Protein AF-A0A7W6C2W9-F1 (afdb_monomer)

Radius of gyration: 16.61 Å; Cα contacts (8 Å, |Δi|>4): 18; chains: 1; bounding box: 37×28×38 Å

Foldseek 3Di:
DPPPPPDPPPPVLNVLCVVVVNPPPVSVVVVVVVVVVVLVVVQVVDVVVDCPPVVNDDDDPDPPDD

Mean predicted aligned error: 9.65 Å

Solvent-accessible surface area (backbone atoms only — not comparable to full-atom values): 4230 Å² total; per-residue (Å²): 134,78,84,75,82,81,56,88,63,74,52,65,63,60,52,47,24,56,77,40,78,65,35,60,64,63,36,51,54,52,52,50,52,52,49,54,51,51,51,50,53,49,51,54,50,50,63,74,63,36,78,73,69,57,75,72,65,72,94,70,96,62,81,91,81,129

Structure (mmCIF, N/CA/C/O backbone):
data_AF-A0A7W6C2W9-F1
#
_entry.id   AF-A0A7W6C2W9-F1
#
loop_
_atom_site.group_PDB
_atom_site.id
_atom_site.type_symbol
_atom_site.label_atom_id
_atom_site.label_alt_id
_atom_site.label_comp_id
_atom_site.label_asym_id
_atom_site.label_entity_id
_atom_site.label_seq_id
_atom_site.pdbx_PDB_ins_code
_atom_site.Cartn_x
_atom_site.Cartn_y
_atom_site.Cartn_z
_atom_site.occupancy
_atom_site.B_iso_or_equiv
_atom_site.auth_seq_id
_atom_site.auth_comp_id
_atom_site.auth_asym_id
_atom_site.aut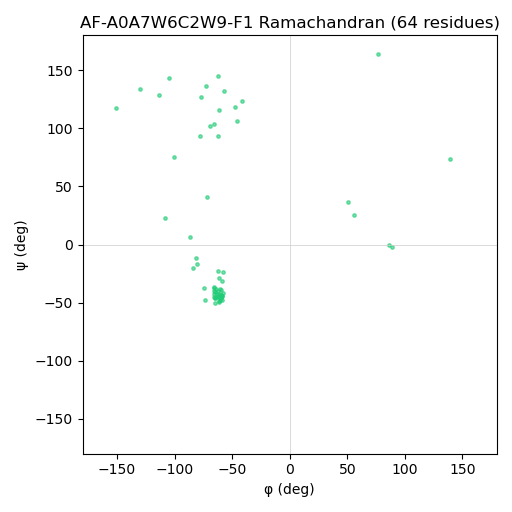h_atom_id
_atom_site.pdbx_PDB_model_num
ATOM 1 N N . MET A 1 1 ? -11.390 -5.534 -22.961 1.00 39.53 1 MET A N 1
ATOM 2 C CA . MET A 1 1 ? -11.883 -5.946 -21.633 1.00 39.53 1 MET A CA 1
ATOM 3 C C . MET A 1 1 ? -11.140 -5.105 -20.606 1.00 39.53 1 MET A C 1
ATOM 5 O O . MET A 1 1 ? -9.960 -5.340 -20.387 1.00 39.53 1 MET A O 1
ATOM 9 N N . ARG A 1 2 ? -11.757 -4.024 -20.116 1.00 49.31 2 ARG A N 1
ATOM 10 C CA . ARG A 1 2 ? -11.209 -3.231 -19.004 1.00 49.31 2 ARG A CA 1
ATOM 11 C C . ARG A 1 2 ? -11.508 -4.051 -17.745 1.00 49.31 2 ARG A C 1
ATOM 13 O O . ARG A 1 2 ? -12.657 -4.466 -17.633 1.00 49.31 2 ARG A O 1
ATOM 20 N N . PRO A 1 3 ? -10.537 -4.373 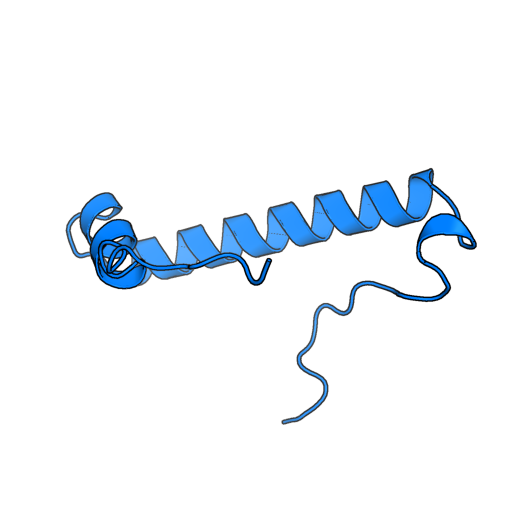-16.878 1.00 47.97 3 PRO A N 1
ATOM 21 C CA . PRO A 1 3 ? -10.849 -5.125 -15.674 1.00 47.97 3 PRO A CA 1
ATOM 22 C C . PRO A 1 3 ? -11.818 -4.282 -14.844 1.00 47.97 3 PRO A C 1
ATOM 24 O O . PRO A 1 3 ? -11.511 -3.151 -14.463 1.00 47.97 3 PRO A O 1
ATOM 27 N N . GLU A 1 4 ? -13.027 -4.803 -14.674 1.00 52.62 4 GLU A N 1
ATOM 28 C CA . GLU A 1 4 ? -14.031 -4.254 -13.780 1.00 52.62 4 GLU A CA 1
ATOM 29 C C . GLU A 1 4 ? -13.520 -4.495 -12.361 1.00 52.62 4 GLU A C 1
ATOM 31 O O . GLU A 1 4 ? -13.596 -5.602 -11.834 1.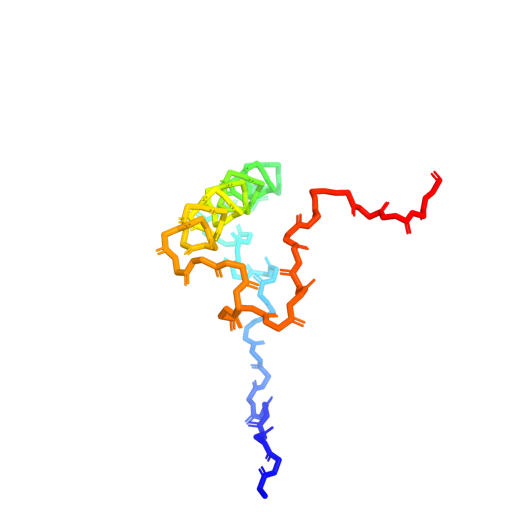00 52.62 4 GLU A O 1
ATOM 36 N N . PHE A 1 5 ? -12.970 -3.455 -11.732 1.00 54.53 5 PHE A N 1
ATOM 37 C CA . PHE A 1 5 ? -12.719 -3.420 -10.286 1.00 54.53 5 PHE A CA 1
ATOM 38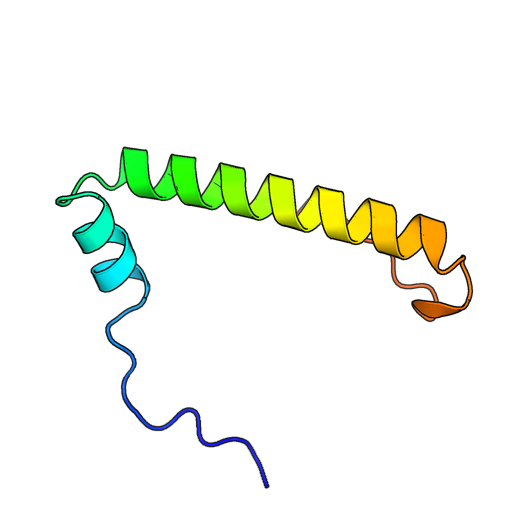 C C . PHE A 1 5 ? -14.052 -3.279 -9.523 1.00 54.53 5 PHE A C 1
ATOM 40 O O . PHE A 1 5 ? -14.177 -2.494 -8.588 1.00 54.53 5 PHE A O 1
ATOM 47 N N . GLU A 1 6 ? -15.088 -3.985 -9.977 1.00 59.59 6 GLU A N 1
ATOM 48 C CA . GLU A 1 6 ? -16.467 -3.832 -9.535 1.00 59.59 6 GLU A CA 1
ATOM 49 C C . GLU A 1 6 ? -16.820 -4.930 -8.537 1.00 59.59 6 GLU A C 1
ATOM 51 O O . GLU A 1 6 ? -17.510 -5.915 -8.786 1.00 59.59 6 GLU A O 1
ATOM 56 N N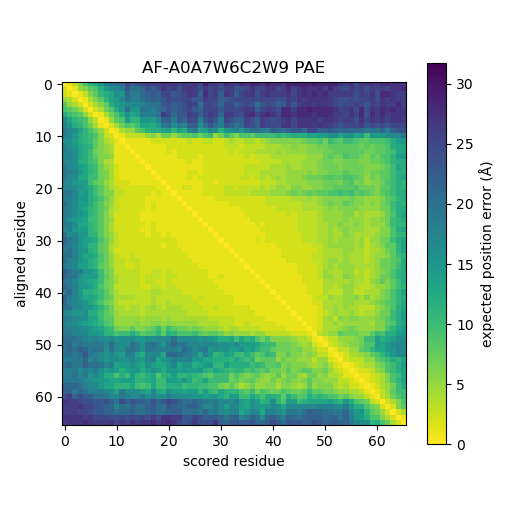 . LYS A 1 7 ? -16.289 -4.729 -7.344 1.00 50.69 7 LYS A N 1
ATOM 57 C CA . LYS A 1 7 ? -16.915 -5.096 -6.083 1.00 50.69 7 LYS A CA 1
ATOM 58 C C . LYS A 1 7 ? -16.343 -4.064 -5.145 1.00 50.69 7 LYS A C 1
ATOM 60 O O . LYS A 1 7 ? -15.121 -4.020 -5.070 1.00 50.69 7 LYS A O 1
ATOM 65 N N . ALA A 1 8 ? -17.174 -3.205 -4.546 1.00 55.69 8 ALA A N 1
ATOM 66 C CA . ALA A 1 8 ? -16.696 -2.230 -3.569 1.00 55.69 8 ALA A CA 1
ATOM 67 C C . ALA A 1 8 ? -15.763 -2.994 -2.624 1.00 55.69 8 ALA A C 1
ATOM 69 O O . ALA A 1 8 ? -16.246 -3.891 -1.918 1.00 55.69 8 ALA A O 1
ATOM 70 N N . PRO A 1 9 ? -14.437 -2.792 -2.737 1.00 55.94 9 PRO A N 1
ATOM 71 C CA . PRO A 1 9 ? -13.533 -3.534 -1.898 1.00 55.94 9 PRO A CA 1
ATOM 72 C C . PRO A 1 9 ? -13.911 -3.082 -0.494 1.00 55.94 9 PRO A C 1
ATOM 74 O O . PRO A 1 9 ? -14.309 -1.929 -0.307 1.00 55.94 9 PRO A O 1
ATOM 77 N N . VAL A 1 10 ? -13.845 -3.978 0.489 1.00 60.88 10 VAL A N 1
ATOM 78 C CA . VAL A 1 10 ? -13.672 -3.501 1.865 1.00 60.88 10 VAL A CA 1
ATOM 79 C C . VAL A 1 10 ? -12.651 -2.377 1.765 1.00 60.88 10 VAL A C 1
ATOM 81 O O . VAL A 1 10 ? -11.623 -2.601 1.115 1.00 60.88 10 VAL A O 1
ATOM 84 N N . ASP A 1 11 ? -13.000 -1.171 2.231 1.00 86.44 11 ASP A N 1
ATOM 85 C CA . ASP A 1 11 ? -12.086 -0.040 2.132 1.00 86.44 11 ASP A CA 1
ATOM 86 C C . ASP A 1 11 ? -10.744 -0.557 2.641 1.00 86.44 11 ASP A C 1
ATOM 88 O O . ASP A 1 11 ? -10.653 -1.107 3.739 1.00 86.44 11 ASP A O 1
ATOM 92 N N . VAL A 1 12 ? -9.740 -0.547 1.766 1.00 87.25 12 VAL A N 1
ATOM 93 C CA . VAL A 1 12 ? -8.463 -1.198 2.052 1.00 87.25 12 VAL A CA 1
ATOM 94 C C . VAL A 1 12 ? -7.872 -0.577 3.315 1.00 87.25 12 VAL A C 1
ATOM 96 O O . VAL A 1 12 ? -7.258 -1.287 4.106 1.00 87.25 12 VAL A O 1
ATOM 99 N N . ALA A 1 13 ? -8.147 0.710 3.557 1.00 89.50 13 ALA A N 1
ATOM 100 C CA . ALA A 1 13 ? -7.800 1.376 4.798 1.00 89.50 13 ALA A CA 1
ATOM 101 C C . ALA A 1 13 ? -8.553 0.788 6.002 1.00 89.50 13 ALA A C 1
ATOM 103 O O . ALA A 1 13 ? -7.908 0.485 7.002 1.00 89.50 13 ALA A O 1
ATOM 104 N N . ASP A 1 14 ? -9.868 0.564 5.909 1.00 92.50 14 ASP A N 1
ATOM 105 C CA . ASP A 1 14 ? -10.658 -0.052 6.988 1.00 92.50 14 ASP A CA 1
ATOM 106 C C . ASP A 1 14 ? -10.192 -1.481 7.294 1.00 92.50 14 ASP A C 1
ATOM 108 O O . ASP A 1 14 ? -10.103 -1.875 8.457 1.00 92.50 14 ASP A O 1
ATOM 112 N N . TYR A 1 15 ? -9.856 -2.257 6.261 1.00 92.56 15 TYR A N 1
ATOM 113 C CA . TYR A 1 15 ? -9.327 -3.610 6.422 1.00 92.56 15 TYR A CA 1
ATOM 114 C C . TYR A 1 15 ? -7.966 -3.605 7.122 1.00 92.56 15 TYR A C 1
ATOM 116 O O . TYR A 1 15 ? -7.778 -4.318 8.107 1.00 92.56 15 TYR A O 1
ATOM 124 N N . ILE A 1 16 ? -7.032 -2.775 6.647 1.00 92.62 16 ILE A N 1
ATOM 125 C CA . ILE A 1 16 ? -5.706 -2.633 7.255 1.00 92.62 16 ILE A CA 1
ATOM 126 C C . ILE A 1 16 ? -5.858 -2.171 8.706 1.00 92.62 16 ILE A C 1
ATOM 128 O O . ILE A 1 16 ? -5.281 -2.765 9.610 1.00 92.62 16 ILE A O 1
ATOM 132 N N . LEU A 1 17 ? -6.700 -1.173 8.960 1.00 95.00 17 LEU A N 1
ATOM 133 C CA . LEU A 1 17 ? -6.946 -0.674 10.305 1.00 95.00 17 LEU A CA 1
ATOM 134 C C . LEU A 1 17 ? -7.526 -1.764 11.223 1.00 95.00 17 LEU A C 1
ATOM 136 O O . LEU A 1 17 ? -7.123 -1.870 12.381 1.00 95.00 17 LEU A O 1
ATOM 140 N N . GLN A 1 18 ? -8.415 -2.617 10.709 1.00 95.12 18 GLN A N 1
ATOM 141 C CA . GLN A 1 18 ? -8.952 -3.761 11.445 1.00 95.12 18 GLN A CA 1
ATOM 142 C C . GLN A 1 18 ? -7.885 -4.823 11.758 1.00 95.12 18 GLN A C 1
ATOM 144 O O . GLN A 1 18 ? -7.910 -5.384 12.853 1.00 95.12 18 GLN A O 1
ATOM 149 N N . CYS A 1 19 ? -6.924 -5.069 10.860 1.00 93.75 19 CYS A N 1
ATOM 150 C CA . CYS A 1 19 ? -5.783 -5.957 11.125 1.00 93.75 19 CYS A CA 1
ATOM 151 C C . CYS A 1 19 ? -4.887 -5.462 12.271 1.00 93.75 19 CYS A C 1
ATOM 153 O O . CYS A 1 19 ? -4.204 -6.268 12.898 1.00 93.75 19 CYS A O 1
ATOM 155 N N . HIS A 1 20 ? -4.921 -4.161 12.557 1.00 96.25 20 HIS A N 1
ATOM 156 C CA . HIS A 1 20 ? -4.161 -3.516 13.625 1.00 96.25 20 HIS A CA 1
ATOM 157 C C . HIS A 1 20 ? -5.045 -3.071 14.802 1.00 96.25 20 HIS A C 1
ATOM 159 O O . HIS A 1 20 ? -4.674 -2.163 15.537 1.00 96.25 20 HIS A O 1
ATOM 165 N N . GLU A 1 21 ? -6.222 -3.681 14.990 1.00 96.06 21 GLU A N 1
ATOM 166 C CA . GLU A 1 21 ? -7.136 -3.398 16.114 1.00 96.06 21 GLU A CA 1
ATOM 167 C C . GLU A 1 21 ? -7.556 -1.917 16.240 1.00 96.06 21 GLU A C 1
ATOM 169 O O . GLU A 1 21 ? -7.914 -1.444 17.318 1.00 96.06 21 GLU A O 1
ATOM 174 N N . GLY A 1 22 ? -7.538 -1.161 15.140 1.00 94.50 22 GLY A N 1
ATOM 175 C CA . GLY A 1 22 ? -7.802 0.278 15.167 1.00 94.50 22 GLY A CA 1
ATOM 176 C C . GLY A 1 22 ? -6.571 1.156 15.405 1.00 94.50 22 GLY A C 1
ATOM 177 O O . GLY A 1 22 ? -6.701 2.381 15.384 1.00 94.50 22 GLY A O 1
ATOM 178 N N . ASP A 1 23 ? -5.381 0.582 15.606 1.00 97.44 23 ASP A N 1
ATOM 179 C CA . ASP A 1 23 ? -4.138 1.339 15.751 1.00 97.44 23 ASP A CA 1
ATOM 180 C C . ASP A 1 23 ? -3.625 1.808 14.383 1.00 97.44 23 ASP A C 1
ATOM 182 O O . ASP A 1 23 ? -2.883 1.126 13.671 1.00 97.44 23 ASP A O 1
ATOM 186 N N . ALA A 1 24 ? -4.021 3.028 14.022 1.00 96.00 24 ALA A N 1
ATOM 187 C CA . ALA A 1 24 ? -3.606 3.663 12.779 1.00 96.00 24 ALA A CA 1
ATOM 188 C C . ALA A 1 24 ? -2.086 3.872 12.688 1.00 96.00 24 ALA A C 1
ATOM 190 O O . ALA A 1 24 ? -1.540 3.880 11.586 1.00 96.00 24 ALA A O 1
ATOM 191 N N . LYS A 1 25 ? -1.389 4.049 13.818 1.00 97.38 25 LYS A N 1
ATOM 192 C CA . LYS A 1 25 ? 0.060 4.261 13.809 1.00 97.38 25 LYS A CA 1
ATOM 193 C C . LYS A 1 25 ? 0.779 2.951 13.499 1.00 97.38 25 LYS A C 1
ATOM 195 O O . LYS A 1 25 ? 1.607 2.936 12.594 1.00 97.38 25 LYS A O 1
ATOM 200 N N . ALA A 1 26 ? 0.406 1.867 14.178 1.00 97.25 26 ALA A N 1
ATOM 201 C CA .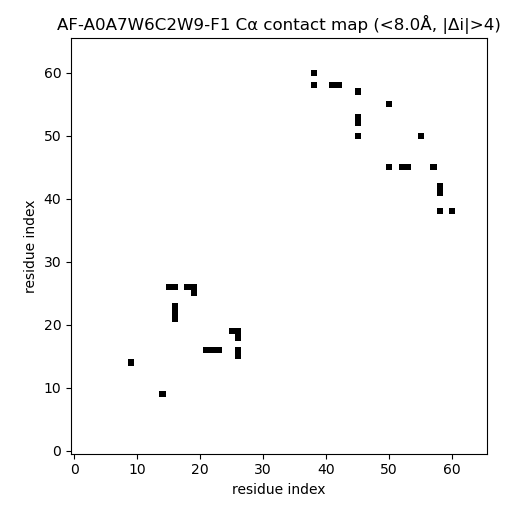 ALA A 1 26 ? 0.950 0.536 13.912 1.00 97.25 26 ALA A CA 1
ATOM 202 C C . ALA A 1 26 ? 0.677 0.083 12.467 1.00 97.25 26 ALA A C 1
ATOM 204 O O . ALA A 1 26 ? 1.555 -0.481 11.818 1.00 97.25 26 ALA A O 1
ATOM 205 N N . ALA A 1 27 ? -0.511 0.390 11.938 1.00 96.81 27 ALA A N 1
ATOM 206 C CA . ALA A 1 27 ? -0.859 0.129 10.544 1.00 96.81 27 ALA A CA 1
ATOM 207 C C . ALA A 1 27 ? 0.039 0.878 9.547 1.00 96.81 27 ALA A C 1
ATOM 209 O O . ALA A 1 27 ? 0.496 0.302 8.561 1.00 96.81 27 ALA A O 1
ATOM 210 N N . ILE A 1 28 ? 0.301 2.166 9.790 1.00 96.50 28 ILE A N 1
ATOM 211 C CA . ILE A 1 28 ? 1.180 2.967 8.928 1.00 96.50 28 ILE A CA 1
ATOM 212 C C . ILE A 1 28 ? 2.619 2.458 8.995 1.00 96.50 28 ILE A C 1
ATOM 214 O O . ILE A 1 28 ? 3.235 2.299 7.946 1.00 96.50 28 ILE A O 1
ATOM 218 N N . GLU A 1 29 ? 3.136 2.169 10.190 1.00 97.25 29 GLU A N 1
ATOM 219 C CA . GLU A 1 29 ? 4.490 1.629 10.365 1.00 97.25 29 GLU A CA 1
ATOM 220 C C . GLU A 1 29 ? 4.659 0.297 9.613 1.00 97.25 29 GLU A C 1
ATOM 222 O O . GLU A 1 29 ? 5.624 0.135 8.867 1.00 97.25 29 GLU A O 1
ATOM 227 N N . ALA A 1 30 ? 3.677 -0.606 9.707 1.00 96.00 30 ALA A N 1
ATOM 228 C CA . ALA A 1 30 ? 3.684 -1.872 8.974 1.00 96.00 30 ALA A CA 1
ATOM 229 C C . ALA A 1 30 ? 3.645 -1.678 7.446 1.00 96.00 30 ALA A C 1
ATOM 231 O O . ALA A 1 30 ? 4.394 -2.327 6.717 1.00 96.00 30 ALA A O 1
ATOM 232 N N . MET A 1 31 ? 2.816 -0.754 6.944 1.00 95.38 31 MET A N 1
ATOM 233 C CA . MET A 1 31 ? 2.782 -0.435 5.510 1.00 95.38 31 MET A CA 1
ATOM 234 C C . MET A 1 31 ? 4.104 0.160 5.019 1.00 95.38 31 MET A C 1
ATOM 236 O O . MET A 1 31 ? 4.525 -0.126 3.899 1.00 95.38 31 MET A O 1
ATOM 240 N N . GLN A 1 32 ? 4.758 0.999 5.826 1.00 96.38 32 GLN A N 1
ATOM 241 C CA . GLN A 1 32 ? 6.065 1.553 5.477 1.00 96.38 32 GLN A CA 1
ATOM 242 C C . GLN A 1 32 ? 7.118 0.447 5.363 1.00 96.38 32 GLN A C 1
ATOM 244 O O . GLN A 1 32 ? 7.825 0.403 4.359 1.00 96.38 32 GLN A O 1
ATOM 249 N N . GLU A 1 33 ? 7.160 -0.484 6.319 1.00 96.31 33 GLU A N 1
ATOM 250 C CA . GLU A 1 33 ? 8.064 -1.639 6.278 1.00 96.31 33 GLU A CA 1
ATOM 251 C C . GLU A 1 33 ? 7.818 -2.517 5.038 1.00 96.31 33 GLU A C 1
ATOM 253 O O . GLU A 1 33 ? 8.761 -2.918 4.350 1.00 96.31 33 GLU A O 1
ATOM 258 N N . GLU A 1 34 ? 6.554 -2.777 4.696 1.00 94.69 34 GLU A N 1
ATOM 259 C CA . GLU A 1 34 ? 6.206 -3.563 3.510 1.00 94.69 34 GLU A CA 1
ATOM 260 C C . GLU A 1 34 ? 6.620 -2.857 2.207 1.00 94.69 34 GLU A C 1
ATOM 262 O O . GLU A 1 34 ? 7.169 -3.491 1.302 1.00 94.69 34 GLU A O 1
ATOM 267 N N . ILE A 1 35 ? 6.426 -1.536 2.112 1.00 94.81 35 ILE A N 1
ATOM 268 C CA . ILE A 1 35 ? 6.868 -0.737 0.959 1.00 94.81 35 ILE A CA 1
ATOM 269 C C . ILE A 1 35 ? 8.389 -0.797 0.811 1.00 94.81 35 ILE A C 1
ATOM 271 O O . ILE A 1 35 ? 8.877 -1.066 -0.290 1.00 94.81 35 ILE A O 1
ATOM 275 N N . GLU A 1 36 ? 9.135 -0.578 1.894 1.00 94.19 36 GLU A N 1
ATOM 276 C CA . GLU A 1 36 ? 10.600 -0.645 1.894 1.00 94.19 36 GLU A CA 1
ATOM 277 C C . GLU A 1 36 ? 11.088 -2.036 1.467 1.00 94.19 36 GLU A C 1
ATOM 279 O O . GLU A 1 36 ? 11.979 -2.167 0.621 1.00 94.19 36 GLU A O 1
ATOM 284 N N . HIS A 1 37 ? 10.449 -3.092 1.977 1.00 95.12 37 HIS A N 1
ATOM 285 C CA . HIS A 1 37 ? 10.753 -4.464 1.591 1.00 95.12 37 HIS A CA 1
ATOM 286 C C . HIS A 1 37 ? 10.520 -4.709 0.093 1.00 95.12 37 HIS A C 1
ATOM 288 O O . HIS A 1 37 ? 11.384 -5.262 -0.595 1.00 95.12 37 HIS A O 1
ATOM 294 N N . LEU A 1 38 ? 9.372 -4.282 -0.440 1.00 94.69 38 LEU A N 1
ATOM 295 C CA . LEU A 1 38 ? 9.033 -4.447 -1.854 1.00 94.69 38 LEU A CA 1
ATOM 296 C C . LEU A 1 38 ? 9.962 -3.640 -2.766 1.00 94.69 38 LEU A C 1
ATOM 298 O O . LEU A 1 38 ? 10.383 -4.143 -3.810 1.00 94.69 38 LEU A O 1
ATOM 302 N N . GLN A 1 39 ? 10.327 -2.419 -2.371 1.00 92.69 39 GLN A N 1
ATOM 303 C CA . GLN A 1 39 ? 11.316 -1.608 -3.083 1.00 92.69 39 GLN A CA 1
ATOM 304 C C . GLN A 1 39 ? 12.682 -2.298 -3.114 1.00 92.69 39 GLN A C 1
ATOM 306 O O . GLN A 1 39 ? 13.315 -2.361 -4.173 1.00 92.69 39 GLN A O 1
ATOM 311 N N . HIS A 1 40 ? 13.107 -2.890 -1.995 1.00 92.94 40 HIS A N 1
ATOM 312 C CA . HIS A 1 40 ? 14.341 -3.663 -1.931 1.00 92.94 40 HIS A CA 1
ATOM 313 C C . HIS A 1 40 ? 14.312 -4.875 -2.875 1.00 92.94 40 HIS A C 1
ATOM 315 O O . HIS A 1 40 ? 15.220 -5.042 -3.693 1.00 92.94 40 HIS A O 1
ATOM 321 N N . GLN A 1 41 ? 13.246 -5.684 -2.834 1.00 93.69 41 GLN A N 1
ATOM 322 C CA . GLN A 1 41 ? 13.072 -6.824 -3.744 1.00 93.69 41 GLN A CA 1
ATOM 323 C C . GLN A 1 41 ? 13.081 -6.390 -5.214 1.00 93.69 41 GLN A C 1
ATOM 325 O O . GLN A 1 41 ? 13.713 -7.030 -6.058 1.00 93.69 41 GLN A O 1
ATOM 330 N N . LEU A 1 42 ? 12.420 -5.275 -5.526 1.00 90.38 42 LEU A N 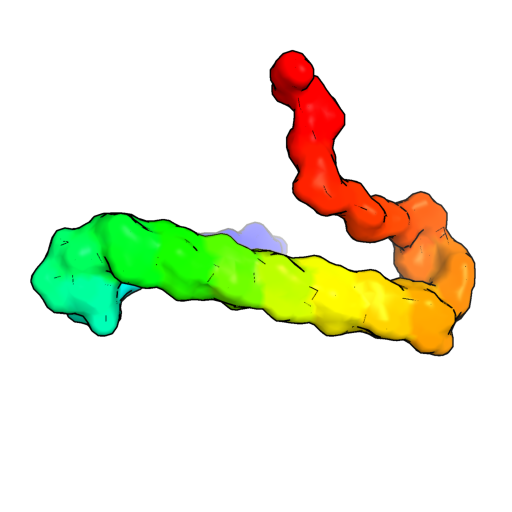1
ATOM 331 C CA . LEU A 1 42 ? 12.373 -4.745 -6.881 1.00 90.38 42 LEU A CA 1
ATOM 332 C C . LEU A 1 42 ? 13.752 -4.280 -7.354 1.0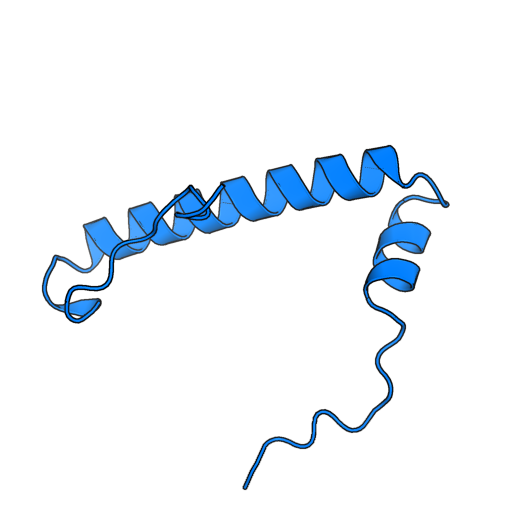0 90.38 42 LEU A C 1
ATOM 334 O O . LEU A 1 42 ? 14.139 -4.583 -8.481 1.00 90.38 42 LEU A O 1
ATOM 338 N N . SER A 1 43 ? 14.514 -3.603 -6.495 1.00 88.50 43 SER A N 1
ATOM 339 C CA . SER A 1 43 ? 15.891 -3.193 -6.781 1.00 88.50 43 SER A CA 1
ATOM 340 C C . SER A 1 43 ? 16.785 -4.398 -7.095 1.00 88.50 43 SER A C 1
ATOM 342 O O . SER A 1 43 ? 17.452 -4.426 -8.133 1.00 88.50 43 SER A O 1
ATOM 344 N N . LEU A 1 44 ? 16.723 -5.450 -6.271 1.00 90.69 44 LEU A N 1
ATOM 345 C CA . LEU A 1 44 ? 17.457 -6.695 -6.511 1.00 90.69 44 LEU A CA 1
ATOM 346 C C . LEU A 1 44 ? 17.071 -7.342 -7.845 1.00 90.69 44 LEU A C 1
ATOM 348 O O . LEU A 1 44 ? 17.944 -7.742 -8.618 1.00 90.69 44 LEU A O 1
ATOM 352 N N . ALA A 1 45 ? 15.773 -7.412 -8.141 1.00 89.12 45 ALA A N 1
ATOM 353 C CA . ALA A 1 45 ? 15.278 -7.973 -9.390 1.00 89.12 45 ALA A CA 1
ATOM 354 C C . ALA A 1 45 ? 15.767 -7.166 -10.606 1.00 89.12 45 ALA A C 1
ATOM 356 O O . ALA A 1 45 ? 16.237 -7.748 -11.584 1.00 89.12 45 ALA A O 1
ATOM 357 N N . VAL A 1 46 ? 15.714 -5.831 -10.544 1.00 85.88 46 VAL A N 1
ATOM 358 C CA . VAL A 1 46 ? 16.204 -4.932 -11.605 1.00 85.88 46 VAL A CA 1
ATOM 359 C C . VAL A 1 46 ? 17.692 -5.171 -11.876 1.00 85.88 46 VAL A C 1
ATOM 361 O O . VAL A 1 46 ? 18.096 -5.276 -13.036 1.00 85.88 46 VAL A O 1
ATOM 364 N N . VAL A 1 47 ? 18.504 -5.307 -10.823 1.00 86.06 47 VAL A N 1
ATOM 365 C CA . VAL A 1 47 ? 19.941 -5.600 -10.944 1.00 86.06 47 VAL A CA 1
ATOM 366 C C . VAL A 1 47 ? 20.174 -6.978 -11.568 1.00 86.06 47 VAL A C 1
ATOM 368 O O . VAL A 1 47 ? 20.977 -7.096 -12.494 1.00 86.06 47 VAL A O 1
ATOM 371 N N . ALA A 1 48 ? 19.454 -8.007 -11.115 1.00 86.62 48 ALA A N 1
ATOM 372 C CA . ALA A 1 48 ? 19.604 -9.376 -11.608 1.00 86.62 48 ALA A CA 1
ATOM 373 C C . ALA A 1 48 ? 19.183 -9.541 -13.080 1.00 86.62 48 ALA A C 1
ATOM 375 O O . ALA A 1 48 ? 19.821 -10.282 -13.827 1.00 86.62 48 ALA A O 1
ATOM 376 N N . MET A 1 49 ? 18.128 -8.843 -13.512 1.00 82.12 49 MET A N 1
ATOM 377 C CA . MET A 1 49 ? 17.595 -8.926 -14.880 1.00 82.12 49 MET A CA 1
ATOM 378 C C . MET A 1 49 ? 18.367 -8.054 -15.889 1.00 82.12 49 MET A C 1
ATOM 380 O O . MET A 1 49 ? 18.209 -8.216 -17.102 1.00 82.12 49 MET A O 1
ATOM 384 N N . GLY A 1 50 ? 19.240 -7.161 -15.411 1.00 75.00 50 GLY A N 1
ATOM 385 C CA . GLY A 1 50 ? 20.087 -6.301 -16.232 1.00 75.00 50 GLY A CA 1
ATOM 386 C C . GLY A 1 50 ? 19.356 -5.107 -16.867 1.00 75.00 50 GLY A C 1
ATOM 387 O O . GLY A 1 50 ? 18.132 -5.055 -16.987 1.00 75.00 50 GLY A O 1
ATOM 388 N N . ARG A 1 51 ? 20.137 -4.121 -17.333 1.00 66.44 51 ARG A N 1
ATOM 389 C CA . ARG A 1 51 ? 19.666 -2.782 -17.760 1.00 66.44 51 ARG A CA 1
ATOM 390 C C . ARG A 1 51 ? 18.621 -2.779 -18.892 1.00 66.44 51 ARG A C 1
ATOM 392 O O . ARG A 1 51 ? 17.895 -1.803 -19.053 1.00 66.44 51 ARG A O 1
ATOM 399 N N . GLY A 1 52 ? 18.566 -3.837 -19.703 1.00 69.75 52 GLY A N 1
ATOM 400 C CA . GLY A 1 52 ? 17.658 -3.943 -20.851 1.00 69.75 52 GLY A CA 1
ATOM 401 C C . GL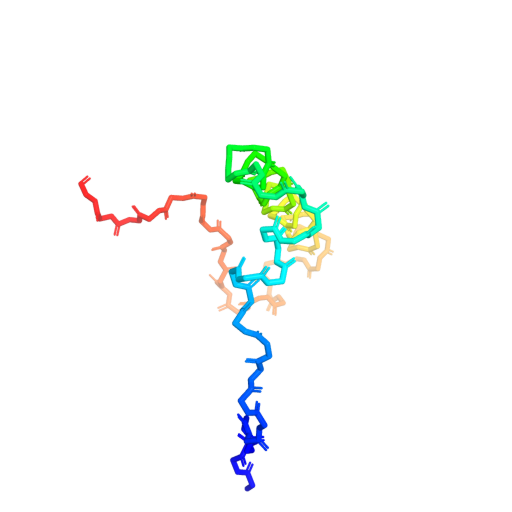Y A 1 52 ? 16.246 -4.425 -20.507 1.00 69.75 52 GLY A C 1
ATOM 402 O O . GLY A 1 52 ? 15.323 -4.174 -21.280 1.00 69.75 52 GLY A O 1
ATOM 403 N N . PHE A 1 53 ? 16.058 -5.088 -19.361 1.00 71.44 53 PHE A N 1
ATOM 404 C CA . PHE A 1 53 ? 14.798 -5.760 -19.036 1.00 71.44 53 PHE A CA 1
ATOM 405 C C . PHE A 1 53 ? 13.682 -4.778 -18.655 1.00 71.44 53 PHE A C 1
ATOM 407 O O . PHE A 1 53 ? 12.539 -4.933 -19.077 1.00 71.44 53 PHE A O 1
ATOM 414 N N . THR A 1 54 ? 14.017 -3.706 -17.935 1.00 70.44 54 THR A N 1
ATOM 415 C CA . THR A 1 54 ? 13.054 -2.684 -17.486 1.00 70.44 54 THR A CA 1
ATOM 416 C C . THR A 1 54 ? 12.817 -1.571 -18.511 1.00 70.44 54 THR A C 1
ATOM 418 O O . THR A 1 54 ? 12.155 -0.581 -18.206 1.00 70.44 54 THR A O 1
ATOM 421 N N . ARG A 1 55 ? 13.368 -1.692 -19.732 1.00 76.12 55 ARG A N 1
ATOM 422 C CA . ARG A 1 55 ? 13.283 -0.673 -20.802 1.00 76.12 55 ARG A CA 1
ATOM 423 C C . ARG A 1 55 ? 13.691 0.735 -20.336 1.00 76.12 55 ARG A C 1
ATOM 425 O O . ARG A 1 55 ? 13.117 1.726 -20.778 1.00 76.12 55 ARG A O 1
ATOM 432 N N . GLY A 1 56 ? 14.691 0.820 -19.458 1.00 76.44 56 GLY A N 1
ATOM 433 C CA . GLY A 1 56 ? 15.211 2.086 -18.935 1.00 76.44 56 GLY A CA 1
ATOM 434 C C . GLY A 1 56 ? 14.467 2.642 -17.719 1.00 76.44 56 GLY A C 1
ATOM 435 O O . GLY A 1 56 ? 14.880 3.680 -17.211 1.00 76.44 56 GLY A O 1
ATOM 436 N N . TRP A 1 57 ? 13.423 1.967 -17.224 1.00 80.50 57 TRP A N 1
ATOM 437 C CA . TRP A 1 57 ? 12.807 2.312 -15.944 1.00 80.50 57 TRP A CA 1
ATOM 438 C C . TRP A 1 57 ? 13.716 1.907 -14.777 1.00 80.50 57 TRP A C 1
ATOM 440 O O . TRP A 1 57 ? 14.289 0.812 -14.778 1.00 80.50 57 TRP A O 1
ATOM 450 N N . VAL A 1 58 ? 13.842 2.791 -13.790 1.00 76.62 58 VAL A N 1
ATOM 451 C CA . VAL A 1 58 ? 14.638 2.595 -12.575 1.00 76.62 58 VAL A CA 1
ATOM 452 C C . VAL A 1 58 ? 13.743 2.935 -11.379 1.00 76.62 58 VAL A C 1
ATOM 454 O O . VAL A 1 58 ? 13.067 3.965 -11.439 1.00 76.62 58 VAL A O 1
ATOM 457 N N . PRO A 1 59 ? 13.704 2.105 -10.320 1.00 74.31 59 PRO A N 1
ATOM 458 C CA . PRO A 1 59 ? 12.978 2.441 -9.099 1.00 74.31 59 PRO A CA 1
ATOM 459 C C . PRO A 1 59 ? 13.492 3.762 -8.511 1.00 74.31 59 PRO A C 1
ATOM 461 O O . PRO A 1 59 ? 14.702 3.940 -8.377 1.00 74.31 59 PRO A O 1
ATOM 464 N N . SER A 1 60 ? 12.590 4.678 -8.154 1.00 77.12 60 SER A N 1
ATOM 465 C CA . SER A 1 60 ? 12.910 5.907 -7.423 1.00 77.12 60 SER A CA 1
ATOM 466 C C . SER A 1 60 ? 12.280 5.849 -6.032 1.00 77.12 60 SER A C 1
ATOM 468 O O . SER A 1 60 ? 11.090 5.571 -5.893 1.00 77.12 60 SER A O 1
ATOM 470 N N . GLU A 1 61 ? 13.076 6.102 -4.996 1.00 69.19 61 GLU A N 1
ATOM 471 C CA . GLU A 1 61 ? 12.624 6.056 -3.594 1.00 69.19 61 GLU A CA 1
ATOM 472 C C . GLU A 1 61 ? 11.887 7.344 -3.173 1.00 69.19 61 GLU A C 1
ATOM 474 O O . GLU A 1 61 ? 11.149 7.352 -2.192 1.00 69.19 61 GLU A O 1
ATOM 479 N N . GLY A 1 62 ? 12.033 8.431 -3.937 1.00 62.16 62 GLY A N 1
ATOM 480 C CA . GLY A 1 62 ? 11.402 9.722 -3.669 1.00 62.16 62 GLY A CA 1
ATOM 481 C C . GLY A 1 62 ? 10.220 10.015 -4.590 1.00 62.16 62 GLY A C 1
ATOM 482 O O . GLY A 1 62 ? 10.259 9.734 -5.790 1.00 62.16 62 GLY A O 1
ATOM 483 N N . ARG A 1 63 ? 9.179 10.658 -4.045 1.00 60.38 63 ARG A N 1
ATOM 484 C CA . ARG A 1 63 ? 8.329 11.530 -4.866 1.00 60.38 63 ARG A CA 1
ATOM 485 C C . ARG A 1 63 ? 9.207 12.696 -5.308 1.00 60.38 63 ARG A C 1
ATOM 487 O O . ARG A 1 63 ? 9.469 13.592 -4.512 1.00 60.38 63 ARG A O 1
ATOM 494 N N . ASP A 1 64 ? 9.653 12.683 -6.556 1.00 57.25 64 ASP A N 1
ATOM 495 C CA . ASP A 1 64 ? 10.202 13.872 -7.203 1.00 57.25 64 ASP A CA 1
ATOM 496 C C . ASP A 1 64 ? 9.095 14.938 -7.267 1.00 57.25 64 ASP A C 1
ATOM 498 O O . ASP A 1 64 ? 8.254 14.929 -8.167 1.00 57.25 64 ASP A O 1
ATOM 502 N N . GLY A 1 65 ? 9.047 15.822 -6.268 1.00 55.22 65 GLY A N 1
ATOM 503 C CA . GLY A 1 65 ? 8.149 16.975 -6.246 1.00 55.22 65 GLY A CA 1
ATOM 504 C C . GLY A 1 65 ? 7.508 17.260 -4.893 1.00 55.22 65 GLY A C 1
ATOM 505 O O . GLY A 1 65 ? 6.307 17.044 -4.750 1.00 55.22 65 GLY A O 1
ATOM 506 N N . LEU A 1 66 ? 8.291 17.793 -3.949 1.00 40.56 66 LEU A N 1
ATOM 507 C CA . LEU A 1 66 ? 7.888 18.815 -2.971 1.00 40.56 66 LEU A CA 1
ATOM 508 C C . LEU A 1 66 ? 9.106 19.682 -2.628 1.00 40.56 66 LEU A C 1
ATOM 510 O O . LEU A 1 66 ? 10.189 19.097 -2.409 1.00 40.56 66 LEU A O 1
#

Organism: NCBI:txid984260

Secondary structure (DSSP, 8-state):
------S----HHHHHHHHTTT-HHHHHHHHHHHHHHHHHHHHHHHHHH-TTTTTT----SS-S--

pLDDT: mean 80.49, std 16.98, range [39.53, 97.44]

Sequence (66 aa):
MRPEFEKAPVDVADYILQCHEGDAKAAIEAMQEEIEHLQHQLSLAVVAMGRGFTRGWVPSEGRDGL